Protein AF-A0A6L9EIG5-F1 (afdb_monomer_lite)

Sequence (96 aa):
MDNLKEIRWKQRFENFEKTYKLLKKYSSQSISTELEKAGMIQFFEMAFELAWKVLKDYLNEIYPLPYFFDIINYNSITNENLKKHIDIEGKIIYTK

pLDDT: mean 86.38, std 12.91, range [41.44, 97.25]

Foldseek 3Di:
DPDPCPDPLVVLVVVLVVLVVVLVVCVPPDDDDPVSVVVNVVSVVVSVVSVVVSVQSCVVVPDVDVDGDDDDDLVPDPDPVVNVCCVVVNDDPDDD

Structure (mmCIF, N/CA/C/O backbone):
data_AF-A0A6L9EIG5-F1
#
_entry.id   AF-A0A6L9EIG5-F1
#
loop_
_atom_site.group_PDB
_atom_site.id
_atom_site.type_symbol
_atom_site.label_atom_id
_atom_site.label_alt_id
_atom_site.label_comp_id
_atom_site.label_asym_id
_atom_site.label_entity_id
_atom_site.label_seq_id
_atom_site.pdbx_PDB_ins_code
_atom_site.Cartn_x
_atom_site.Cartn_y
_atom_site.Cartn_z
_atom_site.occupancy
_atom_site.B_iso_or_equiv
_atom_site.auth_seq_id
_atom_site.auth_comp_id
_atom_site.auth_asym_id
_atom_site.auth_atom_id
_atom_site.pdbx_PDB_model_num
ATOM 1 N N . MET A 1 1 ? 13.270 -30.612 12.541 1.00 41.44 1 MET A N 1
ATOM 2 C CA . MET A 1 1 ? 13.421 -29.150 12.673 1.00 41.44 1 MET A CA 1
ATOM 3 C C . MET A 1 1 ? 13.551 -28.586 11.270 1.00 41.44 1 MET A C 1
ATOM 5 O O . MET A 1 1 ? 14.671 -28.483 10.808 1.00 41.44 1 MET A O 1
ATOM 9 N N . ASP A 1 2 ? 12.449 -28.336 10.554 1.00 43.91 2 ASP A N 1
ATOM 10 C CA . ASP A 1 2 ? 12.557 -27.706 9.222 1.00 43.91 2 ASP A CA 1
ATOM 11 C C . ASP A 1 2 ? 11.223 -27.133 8.701 1.00 43.91 2 ASP A C 1
ATOM 13 O O . ASP A 1 2 ? 10.784 -27.416 7.595 1.00 43.91 2 ASP A O 1
ATOM 17 N N . ASN A 1 3 ? 10.519 -26.353 9.531 1.00 47.81 3 ASN A N 1
ATOM 18 C CA . ASN A 1 3 ? 9.261 -25.705 9.117 1.00 47.81 3 ASN A CA 1
ATOM 19 C C . ASN A 1 3 ? 9.178 -24.219 9.520 1.00 47.81 3 ASN A C 1
ATOM 21 O O . ASN A 1 3 ? 8.102 -23.646 9.594 1.00 47.81 3 ASN A O 1
ATOM 25 N N . LEU A 1 4 ? 10.325 -23.594 9.819 1.00 45.84 4 LEU A N 1
ATOM 26 C CA . LEU A 1 4 ? 10.418 -22.203 10.298 1.00 45.84 4 LEU A CA 1
ATOM 27 C C . LEU A 1 4 ? 10.765 -21.192 9.193 1.00 45.84 4 LEU A C 1
ATOM 29 O O . LEU A 1 4 ? 10.975 -20.016 9.476 1.00 45.84 4 LEU A O 1
ATOM 33 N N . LYS A 1 5 ? 10.822 -21.628 7.931 1.00 47.31 5 LYS A N 1
ATOM 34 C CA . LYS A 1 5 ? 10.990 -20.748 6.767 1.00 47.31 5 LYS A CA 1
ATOM 35 C C . LYS A 1 5 ? 9.681 -20.645 5.994 1.00 47.31 5 LYS A C 1
ATOM 37 O O . LYS A 1 5 ? 9.615 -20.963 4.809 1.00 47.31 5 LYS A O 1
ATOM 42 N N . GLU A 1 6 ? 8.621 -20.210 6.665 1.00 60.66 6 GLU A N 1
ATOM 43 C CA . GLU A 1 6 ? 7.504 -19.632 5.926 1.00 60.66 6 GLU A CA 1
ATOM 44 C C . GLU A 1 6 ? 8.046 -18.481 5.073 1.00 60.66 6 GLU A C 1
ATOM 46 O O . GLU A 1 6 ? 8.809 -17.640 5.549 1.00 60.66 6 GLU A O 1
ATOM 51 N N . ILE A 1 7 ? 7.721 -18.501 3.782 1.00 78.50 7 ILE A N 1
ATOM 52 C CA . ILE A 1 7 ? 8.264 -17.561 2.800 1.00 78.50 7 ILE A CA 1
ATOM 53 C C . ILE A 1 7 ? 7.966 -16.129 3.274 1.00 78.50 7 ILE A C 1
ATOM 55 O O . ILE A 1 7 ? 6.815 -15.813 3.570 1.00 78.50 7 ILE A O 1
ATOM 59 N N . ARG A 1 8 ? 8.990 -15.272 3.375 1.00 83.06 8 ARG A N 1
ATOM 60 C CA . ARG A 1 8 ? 8.935 -13.935 4.002 1.00 83.06 8 ARG A CA 1
ATOM 61 C C . ARG A 1 8 ? 7.778 -13.074 3.488 1.00 83.06 8 ARG A C 1
ATOM 63 O O . ARG A 1 8 ? 7.128 -12.390 4.283 1.00 83.06 8 ARG A O 1
ATOM 70 N N . TRP A 1 9 ? 7.464 -13.140 2.191 1.00 86.00 9 TRP A N 1
ATOM 71 C CA . TRP A 1 9 ? 6.313 -12.424 1.631 1.00 86.00 9 TRP A CA 1
ATOM 72 C C . TRP A 1 9 ? 4.971 -12.841 2.261 1.00 86.00 9 TRP A C 1
ATOM 74 O O . TRP A 1 9 ? 4.105 -11.986 2.430 1.00 86.00 9 TRP A O 1
ATOM 84 N N . LYS A 1 10 ? 4.793 -14.111 2.665 1.00 87.50 10 LYS A N 1
ATOM 85 C CA . LYS A 1 10 ? 3.562 -14.610 3.312 1.00 87.50 10 LYS A CA 1
ATOM 86 C C . LYS A 1 10 ? 3.370 -13.976 4.683 1.00 87.50 10 LYS A C 1
ATOM 88 O O . LYS A 1 10 ? 2.309 -13.429 4.960 1.00 87.50 10 LYS A O 1
ATOM 93 N N . GLN A 1 11 ? 4.427 -13.953 5.493 1.00 88.69 11 GLN A N 1
ATOM 94 C CA . GLN A 1 11 ? 4.402 -13.311 6.810 1.00 88.69 11 GLN A CA 1
ATOM 95 C C . GLN A 1 11 ? 4.096 -11.812 6.697 1.00 88.69 11 GLN A C 1
ATOM 97 O O . GLN A 1 11 ? 3.297 -11.260 7.456 1.00 88.69 11 GLN 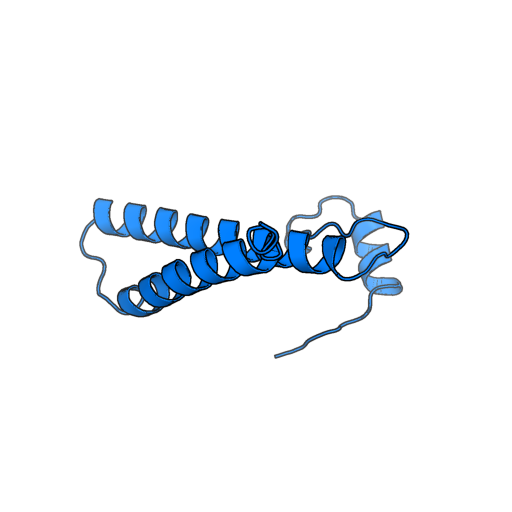A O 1
ATOM 102 N N . ARG A 1 12 ? 4.690 -11.128 5.709 1.00 90.81 12 ARG A N 1
ATOM 103 C CA . ARG A 1 12 ? 4.354 -9.724 5.437 1.00 90.81 12 ARG A CA 1
ATOM 104 C C . ARG A 1 12 ? 2.916 -9.553 4.963 1.00 90.81 12 ARG A C 1
ATOM 106 O O . ARG A 1 12 ? 2.279 -8.580 5.359 1.00 90.81 12 ARG A O 1
ATOM 113 N N . PHE A 1 13 ? 2.412 -10.476 4.146 1.00 93.38 13 PHE A N 1
ATOM 114 C CA . PHE A 1 13 ? 1.045 -10.429 3.644 1.00 93.38 13 PHE A CA 1
ATOM 115 C C . PHE A 1 13 ? 0.036 -10.559 4.780 1.00 93.38 13 PHE A C 1
ATOM 117 O O . PHE A 1 13 ? -0.909 -9.782 4.826 1.00 93.38 13 PHE A O 1
ATOM 124 N N . GLU A 1 14 ? 0.271 -11.437 5.755 1.00 94.62 14 GLU A N 1
ATOM 125 C CA . GLU A 1 14 ? -0.580 -11.531 6.945 1.00 94.62 14 GLU A CA 1
ATOM 126 C C . GLU A 1 14 ? -0.607 -10.228 7.756 1.00 94.62 14 GLU A C 1
ATOM 128 O O . GLU A 1 14 ? -1.671 -9.783 8.195 1.00 94.62 14 GLU A O 1
ATOM 133 N N . ASN A 1 15 ? 0.550 -9.587 7.943 1.00 92.00 15 ASN A N 1
ATOM 134 C CA . ASN A 1 15 ? 0.638 -8.304 8.647 1.00 92.00 15 ASN A CA 1
ATOM 135 C C . ASN A 1 15 ? -0.086 -7.187 7.886 1.00 92.00 15 ASN A C 1
ATOM 137 O O . ASN A 1 15 ? -0.827 -6.401 8.487 1.00 92.00 15 ASN A O 1
ATOM 141 N N . PHE A 1 16 ? 0.098 -7.134 6.566 1.00 95.81 16 PHE A N 1
ATOM 142 C CA . PHE A 1 16 ? -0.639 -6.232 5.689 1.00 95.81 16 PHE A CA 1
ATOM 143 C C . PHE A 1 16 ? -2.148 -6.477 5.788 1.00 95.81 16 PHE A C 1
ATOM 145 O O . PHE A 1 16 ? -2.901 -5.537 6.022 1.00 95.81 16 PHE A O 1
ATOM 152 N N . GLU A 1 17 ? -2.595 -7.727 5.673 1.00 95.94 17 GLU A N 1
ATOM 153 C CA . GLU A 1 17 ? -4.012 -8.080 5.640 1.00 95.94 17 GLU A CA 1
ATOM 154 C C . GLU A 1 17 ? -4.722 -7.696 6.948 1.00 95.94 17 GLU A C 1
ATOM 156 O O . GLU A 1 17 ? -5.798 -7.094 6.919 1.00 95.94 17 GLU A O 1
ATOM 161 N N . LYS A 1 18 ? -4.098 -7.972 8.103 1.00 94.62 18 LYS A N 1
ATOM 162 C CA . LYS A 1 18 ? -4.597 -7.547 9.423 1.00 94.62 18 LYS A CA 1
ATOM 163 C C . LYS A 1 18 ? -4.743 -6.024 9.502 1.00 94.62 18 LYS A C 1
ATOM 165 O O . LYS A 1 18 ? -5.796 -5.524 9.899 1.00 94.62 18 LYS A O 1
ATOM 170 N N . THR A 1 19 ? -3.710 -5.297 9.079 1.00 94.06 19 THR A N 1
ATOM 171 C CA . THR A 1 19 ? -3.673 -3.825 9.090 1.00 94.06 19 THR A CA 1
ATOM 172 C C . THR A 1 19 ? -4.737 -3.235 8.164 1.00 94.06 19 THR A C 1
ATOM 174 O O . THR A 1 19 ? -5.506 -2.364 8.566 1.00 94.06 19 THR A O 1
ATOM 177 N N . TYR A 1 20 ? -4.851 -3.765 6.947 1.00 95.06 20 TYR A N 1
ATOM 178 C CA . TYR A 1 20 ? -5.827 -3.339 5.950 1.00 95.06 20 TYR A CA 1
ATOM 179 C C . TYR A 1 20 ? -7.270 -3.585 6.403 1.00 95.06 20 TYR A C 1
ATOM 181 O O . TYR A 1 20 ? -8.120 -2.709 6.242 1.00 95.06 20 TYR A O 1
ATOM 189 N N . LYS A 1 21 ? -7.565 -4.745 7.010 1.00 94.44 21 LYS A N 1
ATOM 190 C CA . LYS A 1 21 ? -8.902 -5.054 7.551 1.00 94.44 21 LYS A CA 1
ATOM 191 C C . LYS A 1 21 ? -9.333 -4.035 8.604 1.00 94.44 21 LYS A C 1
ATOM 193 O O . LYS A 1 21 ? -10.479 -3.589 8.588 1.00 94.44 21 LYS A O 1
ATOM 198 N N . LEU A 1 22 ? -8.420 -3.645 9.491 1.00 92.31 22 LEU A N 1
ATOM 199 C CA . LEU A 1 22 ? -8.676 -2.609 10.486 1.00 92.31 22 LEU A CA 1
ATOM 200 C C . LEU A 1 22 ? -8.849 -1.234 9.827 1.00 92.31 22 LEU A C 1
ATOM 202 O O . LEU A 1 22 ? -9.845 -0.570 10.097 1.00 92.31 22 LEU A O 1
ATOM 206 N N . LEU A 1 23 ? -7.961 -0.832 8.912 1.00 93.25 23 LEU A N 1
ATOM 207 C CA . LEU A 1 23 ? -8.094 0.435 8.185 1.00 93.25 23 LEU A CA 1
ATOM 208 C C . LEU A 1 23 ? -9.450 0.530 7.474 1.00 93.25 23 LEU A C 1
ATOM 210 O O . LEU A 1 23 ? -10.156 1.518 7.636 1.00 93.25 23 LEU A O 1
ATOM 214 N N . LYS A 1 24 ? -9.863 -0.529 6.769 1.00 92.25 24 LYS A N 1
ATOM 215 C CA . LYS A 1 24 ? -11.167 -0.622 6.096 1.00 92.25 24 LYS A CA 1
ATOM 216 C C . LYS A 1 24 ? -12.346 -0.549 7.072 1.00 92.25 24 LYS A C 1
ATOM 218 O O . LYS A 1 24 ? -13.386 0.005 6.736 1.00 92.25 24 LYS A O 1
ATOM 223 N N . LYS A 1 25 ? -12.207 -1.122 8.271 1.00 91.38 25 LYS A N 1
ATOM 224 C CA . LYS A 1 25 ? -13.235 -1.064 9.320 1.00 91.38 25 LYS A CA 1
ATOM 225 C C . LYS A 1 25 ? -13.426 0.362 9.848 1.00 91.38 25 LYS A C 1
ATOM 227 O O . LYS A 1 25 ? -14.555 0.754 10.130 1.00 91.38 25 LYS A O 1
ATOM 232 N N . TYR A 1 26 ? -12.337 1.113 10.003 1.00 90.12 26 TYR A N 1
ATOM 233 C CA . TYR A 1 26 ? -12.364 2.457 10.584 1.00 90.12 26 TYR A CA 1
ATOM 234 C C . TYR A 1 26 ? -12.484 3.573 9.536 1.00 90.12 26 TYR A C 1
ATOM 236 O O . TYR A 1 26 ? -12.878 4.680 9.883 1.00 90.12 26 TYR A O 1
ATOM 244 N N . SER A 1 27 ? -12.229 3.301 8.252 1.00 87.81 27 SER A N 1
ATOM 245 C CA . SER A 1 27 ? -12.231 4.313 7.183 1.00 87.81 27 SER A CA 1
ATOM 246 C C . SER A 1 27 ? -13.581 4.989 6.946 1.00 87.81 27 SER A C 1
ATOM 248 O O . SER A 1 27 ? -13.622 6.062 6.358 1.00 87.81 27 SER A O 1
ATOM 250 N N . SER A 1 28 ? -14.685 4.361 7.356 1.00 86.44 28 SER A N 1
ATOM 251 C CA . SER A 1 28 ? -16.036 4.924 7.241 1.00 86.44 28 SER A CA 1
ATOM 252 C C . SER A 1 28 ? -16.531 5.594 8.525 1.00 86.44 28 SER A C 1
ATOM 254 O O . SER A 1 28 ? -17.682 6.019 8.575 1.00 86.44 28 SER A O 1
ATOM 256 N N . GLN A 1 29 ? -15.718 5.636 9.584 1.00 89.06 29 GLN A N 1
ATOM 257 C CA . GLN A 1 29 ? -16.097 6.295 10.832 1.00 89.06 29 GLN A CA 1
ATOM 258 C C . GLN A 1 29 ? -15.863 7.802 10.737 1.00 89.06 29 GLN A C 1
ATOM 260 O O . GLN A 1 29 ? -14.955 8.265 10.046 1.00 89.06 29 GLN A O 1
ATOM 265 N N . SER A 1 30 ? -16.696 8.576 11.431 1.00 89.06 30 SER A N 1
ATOM 266 C CA . SER A 1 30 ? -16.530 10.024 11.508 1.00 89.06 30 SER A CA 1
ATOM 267 C C . SER A 1 30 ? -15.266 10.369 12.291 1.00 89.06 30 SER A C 1
ATOM 269 O O . SER A 1 30 ? -15.132 9.975 13.448 1.00 89.06 30 SER A O 1
ATOM 271 N N . ILE A 1 31 ? -14.377 11.139 11.672 1.00 90.44 31 ILE A N 1
ATOM 272 C CA . ILE A 1 31 ? -13.202 11.726 12.319 1.00 90.44 31 ILE A CA 1
ATOM 273 C C . ILE A 1 31 ? -13.632 13.065 12.917 1.00 90.44 31 ILE A C 1
ATOM 275 O O . ILE A 1 31 ? -14.117 13.930 12.189 1.00 90.44 31 ILE A O 1
ATOM 279 N N . SER A 1 32 ? -13.477 13.227 14.228 1.00 92.12 32 SER A N 1
ATOM 280 C CA . SER A 1 32 ? -13.979 14.390 14.970 1.00 92.12 32 SER A CA 1
ATOM 281 C C . SER A 1 32 ? -12.875 15.281 15.540 1.00 92.12 32 SER A C 1
ATOM 283 O O . SER A 1 32 ? -13.118 16.447 15.844 1.00 92.12 32 SER A O 1
ATOM 285 N N . THR A 1 33 ? -11.653 14.757 15.647 1.00 95.94 33 THR A N 1
ATOM 286 C CA . THR A 1 33 ? -10.500 15.465 16.211 1.00 95.94 33 THR A CA 1
ATOM 287 C C . THR A 1 33 ? -9.292 15.443 15.274 1.00 95.94 33 THR A C 1
ATOM 289 O O . THR A 1 33 ? -9.118 14.533 14.461 1.00 95.94 33 THR A O 1
ATOM 292 N N . GLU A 1 34 ? -8.396 16.422 15.426 1.00 95.62 34 GLU A N 1
ATOM 293 C CA . GLU A 1 34 ? -7.115 16.436 14.703 1.00 95.62 34 GLU A CA 1
ATOM 294 C C . GLU A 1 34 ? -6.220 15.245 15.086 1.00 95.62 34 GLU A C 1
ATOM 296 O O . GLU A 1 34 ? -5.493 14.728 14.240 1.00 95.62 34 GLU A O 1
ATOM 301 N N . LEU A 1 35 ? -6.312 14.747 16.328 1.00 95.44 35 LEU A N 1
ATOM 302 C CA . LEU A 1 35 ? -5.582 13.551 16.757 1.00 95.44 35 LEU A CA 1
ATOM 303 C C . LEU A 1 35 ? -6.069 12.297 16.018 1.00 95.44 35 LEU A C 1
ATOM 305 O O . LEU A 1 35 ? -5.255 11.517 15.530 1.00 95.44 35 LEU A O 1
ATOM 309 N N . GLU A 1 36 ? -7.386 12.113 15.896 1.00 93.12 36 GLU A N 1
ATOM 310 C CA . GLU A 1 36 ? -7.970 11.009 15.121 1.00 93.12 36 GLU A CA 1
ATOM 311 C C . GLU A 1 36 ? -7.590 11.108 13.642 1.00 93.12 36 GLU A C 1
ATOM 313 O O . GLU A 1 36 ? -7.250 10.102 13.020 1.00 93.12 36 GLU A O 1
ATOM 318 N N . LYS A 1 37 ? -7.587 12.323 13.084 1.00 93.06 37 LYS A N 1
ATOM 319 C CA . LYS A 1 37 ? -7.166 12.575 11.703 1.00 93.06 37 LYS A CA 1
ATOM 320 C C . LYS A 1 37 ? -5.703 12.198 11.481 1.00 93.06 37 LYS A C 1
ATOM 322 O O . LYS A 1 37 ? -5.410 11.447 10.553 1.00 93.06 37 LYS A O 1
ATOM 327 N N . ALA A 1 38 ? -4.801 12.665 12.344 1.00 95.38 38 ALA A N 1
ATOM 328 C CA . ALA A 1 38 ? -3.386 12.307 12.298 1.00 95.38 38 ALA A CA 1
ATOM 329 C C . ALA A 1 38 ? -3.183 10.792 12.466 1.00 95.38 38 ALA A C 1
ATOM 331 O O . ALA A 1 38 ? -2.419 10.18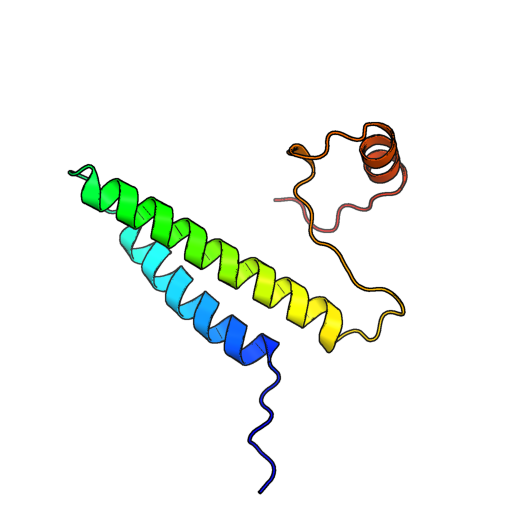3 11.718 1.00 95.38 38 ALA A O 1
ATOM 332 N N . GLY A 1 39 ? -3.928 10.166 13.382 1.00 93.38 39 GLY A N 1
ATOM 333 C CA . GLY A 1 39 ? -3.925 8.718 13.576 1.00 93.38 39 GLY A CA 1
ATOM 334 C C . GLY A 1 39 ? -4.349 7.952 12.322 1.00 93.38 39 GLY A C 1
ATOM 335 O O . GLY A 1 39 ? -3.681 6.996 11.938 1.00 93.38 39 GLY A O 1
ATOM 336 N N . MET A 1 40 ? -5.407 8.393 11.636 1.00 93.38 40 MET A N 1
ATOM 337 C CA . MET A 1 40 ? -5.874 7.764 10.395 1.00 93.38 40 MET A CA 1
ATOM 338 C C . MET A 1 40 ? -4.892 7.946 9.234 1.00 93.38 40 MET A C 1
ATOM 340 O O . MET A 1 40 ? -4.700 7.008 8.461 1.00 93.38 40 MET A O 1
ATOM 344 N N . ILE A 1 41 ? -4.230 9.105 9.134 1.00 93.56 41 ILE A N 1
ATOM 345 C CA . ILE A 1 41 ? -3.158 9.337 8.152 1.00 93.56 41 ILE A CA 1
ATOM 346 C C . ILE A 1 41 ? -2.002 8.365 8.403 1.00 93.56 41 ILE A C 1
ATOM 348 O O . ILE A 1 41 ? -1.644 7.597 7.512 1.00 93.56 41 ILE A O 1
ATOM 352 N N . GLN A 1 42 ? -1.487 8.320 9.634 1.00 94.06 42 GLN A N 1
ATOM 353 C CA . GLN A 1 42 ? -0.395 7.419 9.999 1.00 94.06 42 GLN A CA 1
ATOM 354 C C . GLN A 1 42 ? -0.768 5.949 9.770 1.00 94.06 42 GLN A C 1
ATOM 356 O O . GLN A 1 42 ? 0.066 5.135 9.361 1.00 94.06 42 GLN A O 1
ATOM 361 N N . PHE A 1 43 ? -2.029 5.600 10.028 1.00 93.00 43 PHE A N 1
ATOM 362 C CA . PHE A 1 43 ? -2.521 4.247 9.839 1.00 93.00 43 PHE A CA 1
ATOM 363 C C . PHE A 1 43 ? -2.594 3.852 8.361 1.00 93.00 43 PHE A C 1
ATOM 365 O O . PHE A 1 43 ? -2.207 2.738 7.999 1.00 93.00 43 PHE A O 1
ATOM 372 N N . PHE A 1 44 ? -3.034 4.773 7.502 1.00 93.94 44 PHE A N 1
ATOM 373 C CA . PHE A 1 44 ? -2.990 4.604 6.054 1.00 93.94 44 PHE A CA 1
ATOM 374 C C . PHE A 1 44 ? -1.552 4.430 5.548 1.00 93.94 44 PHE A C 1
ATOM 376 O O . PHE A 1 44 ? -1.287 3.484 4.806 1.00 93.94 44 PHE A O 1
ATOM 383 N N . GLU A 1 45 ? -0.619 5.281 5.984 1.00 94.69 45 GLU A N 1
ATOM 384 C CA . GLU A 1 45 ? 0.797 5.192 5.604 1.00 94.69 45 GLU A CA 1
ATOM 385 C C . GLU A 1 45 ? 1.395 3.833 5.976 1.00 94.69 45 GLU A C 1
ATOM 387 O O . GLU A 1 45 ? 2.053 3.198 5.156 1.00 94.69 45 GLU A O 1
ATOM 392 N N . MET A 1 46 ? 1.100 3.332 7.178 1.00 93.12 46 MET A N 1
ATOM 393 C CA . MET A 1 46 ? 1.546 2.009 7.613 1.00 93.12 46 MET A CA 1
ATOM 394 C C . MET A 1 46 ? 0.953 0.883 6.753 1.00 93.12 46 MET A C 1
ATOM 396 O O . MET A 1 46 ? 1.665 -0.054 6.383 1.00 93.12 46 MET A O 1
ATOM 400 N N . ALA A 1 47 ? -0.339 0.952 6.417 1.00 94.62 47 ALA A N 1
ATOM 401 C CA . ALA A 1 47 ? -0.979 -0.039 5.553 1.00 94.62 47 ALA A CA 1
ATOM 402 C C . ALA A 1 47 ? -0.361 -0.044 4.145 1.00 94.62 47 ALA A C 1
ATOM 404 O O . ALA A 1 47 ? -0.084 -1.113 3.597 1.00 94.62 47 ALA A O 1
ATOM 405 N N . PHE A 1 48 ? -0.106 1.140 3.583 1.00 93.12 48 PHE A N 1
ATOM 406 C CA . PHE A 1 48 ? 0.564 1.306 2.295 1.00 93.12 48 PHE A CA 1
ATOM 407 C C . PHE A 1 48 ? 2.002 0.771 2.330 1.00 93.12 48 PHE A C 1
ATOM 409 O O . PHE A 1 48 ? 2.404 0.020 1.440 1.00 93.12 48 PHE A O 1
ATOM 416 N N . GLU A 1 49 ? 2.748 1.084 3.393 1.00 92.62 49 GLU A N 1
ATOM 417 C CA . GLU A 1 49 ? 4.119 0.624 3.619 1.00 92.62 49 GLU A CA 1
ATOM 418 C C . GLU A 1 49 ? 4.218 -0.911 3.618 1.00 92.62 49 GLU A C 1
ATOM 420 O O . GLU A 1 49 ? 5.100 -1.515 3.003 1.00 92.62 49 GLU A O 1
ATOM 425 N N . LEU A 1 50 ? 3.277 -1.570 4.296 1.00 94.00 50 LEU A N 1
ATOM 426 C CA . LEU A 1 50 ? 3.190 -3.027 4.308 1.00 94.00 50 LEU A CA 1
ATOM 427 C C . LEU A 1 50 ? 2.822 -3.583 2.927 1.00 94.00 50 LEU A C 1
ATOM 429 O O . LEU A 1 50 ? 3.424 -4.570 2.503 1.00 94.00 50 LEU A O 1
ATOM 433 N N . ALA A 1 51 ? 1.890 -2.947 2.212 1.00 93.00 51 ALA A N 1
ATOM 434 C CA . ALA A 1 51 ? 1.447 -3.387 0.889 1.00 93.00 51 ALA A CA 1
ATOM 435 C C . ALA A 1 51 ? 2.600 -3.442 -0.124 1.00 93.00 51 ALA A C 1
ATOM 437 O O . ALA A 1 51 ? 2.792 -4.461 -0.792 1.00 93.00 51 ALA A O 1
ATOM 438 N N . TRP A 1 52 ? 3.403 -2.376 -0.228 1.00 90.00 52 TRP A N 1
ATOM 439 C CA . TRP A 1 52 ? 4.499 -2.355 -1.200 1.00 90.00 52 TRP A CA 1
ATOM 440 C C . TRP A 1 52 ? 5.632 -3.304 -0.805 1.00 90.00 52 TRP A C 1
ATOM 442 O O . TRP A 1 52 ? 6.228 -3.927 -1.682 1.00 90.00 52 TRP A O 1
ATOM 452 N N . LYS A 1 53 ? 5.901 -3.486 0.498 1.00 89.31 53 LYS A N 1
ATOM 453 C CA . LYS A 1 53 ? 6.878 -4.476 0.982 1.00 89.31 53 LYS A CA 1
ATOM 454 C C . LYS A 1 53 ? 6.465 -5.902 0.626 1.00 89.31 53 LYS A C 1
ATOM 456 O O . LYS A 1 53 ? 7.316 -6.691 0.227 1.00 89.31 53 LYS A O 1
ATOM 461 N N . VAL A 1 54 ? 5.174 -6.226 0.741 1.00 91.25 54 VAL A N 1
ATOM 462 C CA . VAL A 1 54 ? 4.632 -7.512 0.279 1.00 91.25 54 VAL A CA 1
ATOM 463 C C . VAL A 1 54 ? 4.857 -7.677 -1.215 1.00 91.25 54 VAL A C 1
ATOM 465 O O . VAL A 1 54 ? 5.387 -8.703 -1.628 1.00 91.25 54 VAL A O 1
ATOM 468 N N . LEU A 1 55 ? 4.485 -6.674 -2.016 1.00 87.31 55 LEU A N 1
ATOM 469 C CA . LEU A 1 55 ? 4.620 -6.746 -3.469 1.00 87.31 55 LEU A CA 1
ATOM 470 C C . LEU A 1 55 ? 6.087 -6.904 -3.887 1.00 87.31 55 LEU A C 1
ATOM 472 O O . LEU A 1 55 ? 6.401 -7.750 -4.719 1.00 87.31 55 LEU A O 1
ATOM 476 N N . LYS A 1 56 ? 6.993 -6.147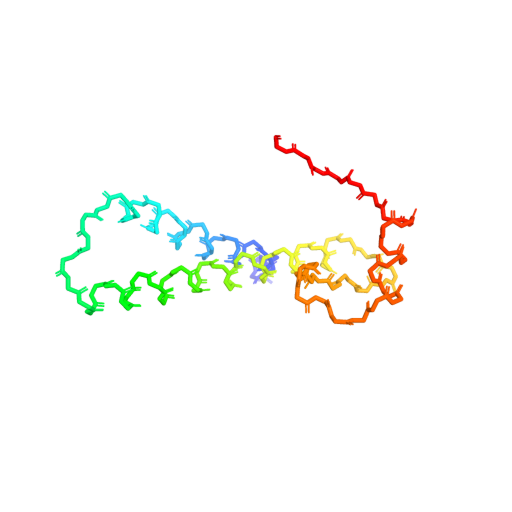 -3.261 1.00 85.38 56 LYS A N 1
ATOM 477 C CA . LYS A 1 56 ? 8.435 -6.243 -3.498 1.00 85.38 56 LYS A CA 1
ATOM 478 C C . LYS A 1 56 ? 8.969 -7.639 -3.191 1.00 85.38 56 LYS A C 1
ATOM 480 O O . LYS A 1 56 ? 9.678 -8.200 -4.023 1.00 85.38 56 LYS A O 1
ATOM 485 N N . ASP A 1 57 ? 8.657 -8.190 -2.020 1.00 85.56 57 ASP A N 1
ATOM 486 C CA . ASP A 1 57 ? 9.152 -9.516 -1.642 1.00 85.56 57 ASP A CA 1
ATOM 487 C C . ASP A 1 57 ? 8.521 -10.603 -2.528 1.00 85.56 57 ASP A C 1
ATOM 489 O O . ASP A 1 57 ? 9.224 -11.489 -3.001 1.00 85.56 57 ASP A O 1
ATOM 493 N N . TYR A 1 58 ? 7.231 -10.497 -2.853 1.00 84.62 58 TYR A N 1
ATOM 494 C CA . TYR A 1 58 ? 6.546 -11.429 -3.753 1.00 84.62 58 TYR A CA 1
ATOM 495 C C . TYR A 1 58 ? 7.181 -11.466 -5.153 1.00 84.62 58 TYR A C 1
ATOM 497 O O . TYR A 1 58 ? 7.461 -12.545 -5.674 1.00 84.62 58 TYR A O 1
ATOM 505 N N . LEU A 1 59 ? 7.448 -10.298 -5.750 1.00 79.81 59 LEU A N 1
ATOM 506 C CA . LEU A 1 59 ? 8.026 -10.200 -7.094 1.00 79.81 59 LEU A CA 1
ATOM 507 C C . LEU A 1 59 ? 9.481 -10.676 -7.149 1.00 79.81 59 LEU A C 1
ATOM 509 O O . LEU A 1 59 ? 9.858 -11.322 -8.121 1.00 79.81 59 LEU A O 1
ATOM 513 N N . ASN A 1 60 ? 10.284 -10.379 -6.123 1.00 78.31 60 ASN A N 1
ATOM 514 C CA . ASN A 1 60 ? 11.720 -10.674 -6.139 1.00 78.31 60 ASN A CA 1
ATOM 515 C C . ASN A 1 60 ? 12.085 -12.051 -5.546 1.00 78.31 60 ASN A C 1
ATOM 517 O O . ASN A 1 60 ? 13.162 -12.558 -5.843 1.00 78.31 60 ASN A O 1
ATOM 521 N N . GLU A 1 61 ? 11.248 -12.661 -4.694 1.00 76.31 61 GLU A N 1
ATOM 522 C CA . GLU A 1 61 ? 11.530 -13.989 -4.113 1.00 76.31 61 GLU A CA 1
ATOM 523 C C . GLU A 1 61 ? 10.957 -15.153 -4.926 1.00 76.31 61 GLU A C 1
ATOM 525 O O . GLU A 1 61 ? 11.561 -16.224 -4.958 1.00 76.31 61 GLU A O 1
ATOM 530 N N . ILE A 1 62 ? 9.775 -14.989 -5.532 1.00 66.31 62 ILE A N 1
ATOM 531 C CA . ILE A 1 62 ? 9.076 -16.098 -6.207 1.00 66.31 62 ILE A CA 1
ATOM 532 C C . ILE A 1 62 ? 9.527 -16.238 -7.657 1.00 66.31 62 ILE A C 1
ATOM 534 O O . ILE A 1 62 ? 9.606 -17.351 -8.176 1.00 66.31 62 ILE A O 1
ATOM 538 N N . TYR A 1 63 ? 9.841 -15.123 -8.309 1.00 62.28 63 TYR A N 1
ATOM 539 C CA . TYR A 1 63 ? 10.316 -15.124 -9.679 1.00 62.28 63 TYR A CA 1
ATOM 540 C C . TYR A 1 63 ? 11.817 -14.830 -9.672 1.00 62.28 63 TYR A C 1
ATOM 542 O O . TYR A 1 63 ? 12.193 -13.686 -9.419 1.00 62.28 63 TYR A O 1
ATOM 550 N N . PRO A 1 64 ? 12.694 -15.814 -9.958 1.00 60.88 64 PRO A N 1
ATOM 551 C CA . PRO A 1 64 ? 14.111 -15.567 -10.202 1.00 60.88 64 PRO A CA 1
ATOM 552 C C . PRO A 1 64 ? 14.252 -14.903 -11.574 1.00 60.88 64 PRO A C 1
ATOM 554 O O . PRO A 1 64 ? 14.748 -15.481 -12.539 1.00 60.88 64 PRO A O 1
ATOM 557 N N . LEU A 1 65 ? 13.719 -13.694 -11.687 1.00 64.56 65 LEU A N 1
ATOM 558 C CA . LEU A 1 65 ? 13.940 -12.846 -12.834 1.00 64.56 65 LEU A CA 1
ATOM 559 C C . LEU A 1 65 ? 15.357 -12.282 -12.681 1.00 64.56 65 LEU A C 1
ATOM 561 O O . LEU A 1 65 ? 15.775 -11.963 -11.567 1.00 64.56 65 LEU A O 1
ATOM 565 N N . PRO A 1 66 ? 16.131 -12.186 -13.774 1.00 71.44 66 PRO A N 1
ATOM 566 C CA . PRO A 1 66 ? 17.536 -11.773 -13.719 1.00 71.44 66 PRO A CA 1
ATOM 567 C C . PRO A 1 66 ? 17.733 -10.326 -13.233 1.00 71.44 66 PRO A C 1
ATOM 569 O O . PRO A 1 66 ? 18.870 -9.883 -13.077 1.00 71.44 66 PRO A O 1
ATOM 572 N N . TYR A 1 67 ? 16.640 -9.597 -12.990 1.00 72.12 67 TYR A N 1
ATOM 573 C CA . TYR A 1 67 ? 16.616 -8.205 -12.572 1.00 72.12 67 TYR A CA 1
ATOM 574 C C . TYR A 1 67 ? 15.634 -8.007 -11.415 1.00 72.12 67 TYR A C 1
ATOM 576 O O . TYR A 1 67 ? 14.573 -8.631 -11.374 1.00 72.12 67 TYR A O 1
ATOM 584 N N . PHE A 1 68 ? 15.984 -7.101 -10.502 1.00 70.50 68 PHE A N 1
ATOM 585 C CA . PHE A 1 68 ? 15.082 -6.641 -9.452 1.00 70.50 68 PHE A CA 1
ATOM 586 C C . PHE A 1 68 ? 14.020 -5.705 -10.031 1.00 70.50 68 PHE A C 1
ATOM 588 O O . PHE A 1 68 ? 14.313 -4.885 -10.901 1.00 70.50 68 PHE A O 1
ATOM 595 N N . PHE A 1 69 ? 12.797 -5.805 -9.512 1.00 75.94 69 PHE A N 1
ATOM 596 C CA . PHE A 1 69 ? 11.724 -4.869 -9.842 1.00 75.94 69 PHE A CA 1
ATOM 597 C C . PHE A 1 69 ? 11.715 -3.705 -8.860 1.00 75.94 69 PHE A C 1
ATOM 599 O O . PHE A 1 69 ? 11.577 -3.915 -7.650 1.00 75.94 69 PHE A O 1
ATOM 606 N N . ASP A 1 70 ? 11.772 -2.490 -9.400 1.00 80.81 70 ASP A N 1
ATOM 607 C CA . ASP A 1 70 ? 11.464 -1.273 -8.662 1.00 80.81 70 ASP A CA 1
ATOM 608 C C . ASP A 1 70 ? 9.996 -0.893 -8.861 1.00 80.81 70 ASP A C 1
ATOM 610 O O . ASP A 1 70 ? 9.462 -0.903 -9.971 1.00 80.81 70 ASP A O 1
ATOM 614 N N . ILE A 1 71 ? 9.337 -0.547 -7.758 1.00 83.00 71 ILE A N 1
ATOM 615 C CA . ILE A 1 71 ? 7.968 -0.035 -7.758 1.00 83.00 71 ILE A CA 1
ATOM 616 C C . ILE A 1 71 ? 8.065 1.477 -7.598 1.00 83.00 71 ILE A C 1
ATOM 618 O O . ILE A 1 71 ? 8.554 1.964 -6.578 1.00 83.00 71 ILE A O 1
ATOM 622 N N . ILE A 1 72 ? 7.591 2.217 -8.597 1.00 86.56 72 ILE A N 1
ATOM 623 C CA . ILE A 1 72 ? 7.655 3.680 -8.624 1.00 86.56 72 ILE A CA 1
ATOM 624 C C . ILE A 1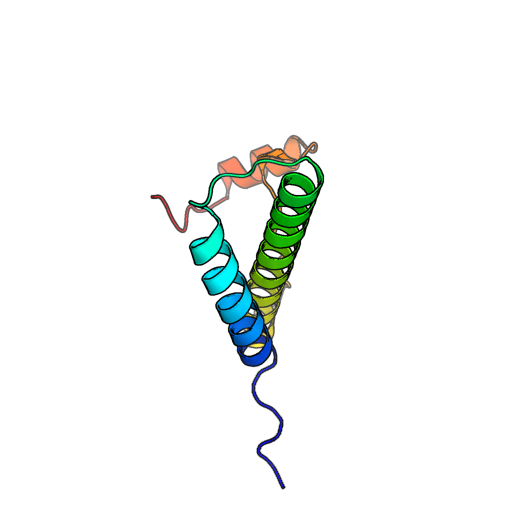 72 ? 6.265 4.283 -8.814 1.00 86.56 72 ILE A C 1
ATOM 626 O O . ILE A 1 72 ? 5.414 3.728 -9.508 1.00 86.56 72 ILE A O 1
ATOM 630 N N . ASN A 1 73 ? 6.037 5.452 -8.216 1.00 89.50 73 ASN A N 1
ATOM 631 C CA . ASN A 1 73 ? 4.864 6.264 -8.516 1.00 89.50 73 ASN A CA 1
ATOM 632 C C . ASN A 1 73 ? 5.139 7.078 -9.787 1.00 89.50 73 ASN A C 1
ATOM 634 O O . ASN A 1 73 ? 5.935 8.017 -9.769 1.00 89.50 73 ASN A O 1
ATOM 638 N N . TYR A 1 74 ? 4.459 6.728 -10.881 1.00 90.69 74 TYR A N 1
ATOM 639 C CA . TYR A 1 74 ? 4.628 7.377 -12.183 1.00 90.69 74 TYR A CA 1
ATOM 640 C C . TYR A 1 74 ? 4.464 8.906 -12.113 1.00 90.69 74 TYR A C 1
ATOM 642 O O . TYR A 1 74 ? 5.267 9.655 -12.672 1.00 90.69 74 TYR A O 1
ATOM 650 N N . ASN A 1 75 ? 3.482 9.387 -11.346 1.00 91.44 75 ASN A N 1
ATOM 651 C CA . ASN A 1 75 ? 3.171 10.815 -11.256 1.00 91.44 75 ASN A CA 1
ATOM 652 C C . ASN A 1 75 ? 4.247 11.625 -10.522 1.00 91.44 75 ASN A C 1
ATOM 654 O O . ASN A 1 75 ? 4.341 12.832 -10.730 1.00 91.44 75 ASN A O 1
ATOM 658 N N . SER A 1 76 ? 5.073 10.986 -9.686 1.00 93.38 76 SER A N 1
ATOM 659 C CA . SER A 1 76 ? 6.178 11.658 -8.991 1.00 93.38 76 SER A CA 1
ATOM 660 C C . SER A 1 76 ? 7.492 11.660 -9.778 1.00 93.38 76 SER A C 1
ATOM 662 O O . SER A 1 76 ? 8.475 12.227 -9.309 1.00 93.38 76 SER A O 1
ATOM 664 N N . ILE A 1 77 ? 7.551 11.023 -10.954 1.00 94.88 77 ILE A N 1
ATOM 665 C CA . ILE A 1 77 ? 8.765 11.001 -11.778 1.00 94.88 77 ILE A CA 1
ATOM 666 C C . ILE A 1 77 ? 9.001 12.403 -12.360 1.00 94.88 77 ILE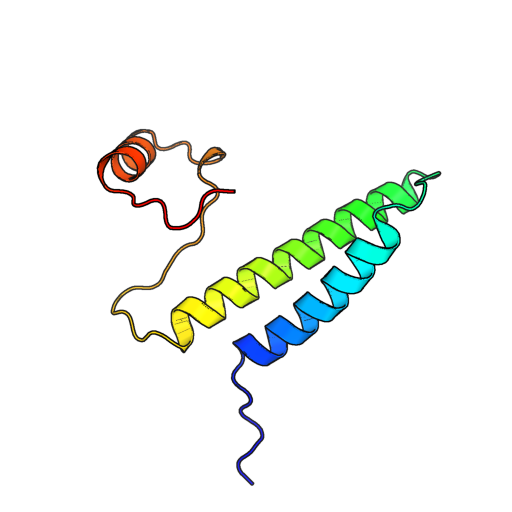 A C 1
ATOM 668 O O . ILE A 1 77 ? 8.120 12.975 -12.997 1.00 94.88 77 ILE A O 1
ATOM 672 N N . THR A 1 78 ? 10.199 12.956 -12.175 1.00 96.25 78 THR A N 1
ATOM 673 C CA . THR A 1 78 ? 10.607 14.255 -12.750 1.00 96.25 78 THR A CA 1
ATOM 674 C C . THR A 1 78 ? 11.450 14.106 -14.018 1.00 96.25 78 THR A C 1
ATOM 676 O O . THR A 1 78 ? 11.641 15.064 -14.761 1.00 96.25 78 THR A O 1
ATOM 679 N N . ASN A 1 79 ? 11.962 12.903 -14.282 1.00 96.88 79 ASN A N 1
ATOM 680 C CA . ASN A 1 79 ? 12.744 12.610 -15.474 1.00 96.88 79 ASN A CA 1
ATOM 681 C C . ASN A 1 79 ? 11.819 12.351 -16.675 1.00 96.88 79 ASN A C 1
ATOM 683 O O . ASN A 1 79 ? 11.229 11.277 -16.805 1.00 96.88 79 ASN A O 1
ATOM 687 N N . GLU A 1 80 ? 11.738 13.329 -17.573 1.00 96.62 80 GLU A N 1
ATOM 688 C CA . GLU A 1 80 ? 10.901 13.268 -18.777 1.00 96.62 80 GLU A CA 1
ATOM 689 C C . GLU A 1 80 ? 11.310 12.156 -19.756 1.00 96.62 80 GLU A C 1
ATOM 691 O O . GLU A 1 80 ? 10.455 11.581 -20.427 1.00 96.62 80 GLU A O 1
ATOM 696 N N . ASN A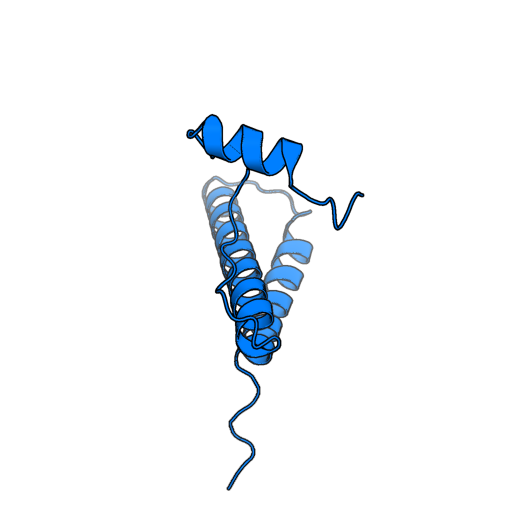 1 81 ? 12.597 11.796 -19.824 1.00 97.25 81 ASN A N 1
ATOM 697 C CA . ASN A 1 81 ? 13.045 10.697 -20.685 1.00 97.25 81 ASN A CA 1
ATOM 698 C C . ASN A 1 81 ? 12.548 9.347 -20.160 1.00 97.25 81 ASN A C 1
ATOM 700 O O . ASN A 1 81 ? 12.129 8.501 -20.947 1.00 97.25 81 ASN A O 1
ATOM 704 N N . LEU A 1 82 ? 12.552 9.161 -18.835 1.00 94.62 82 LEU A N 1
ATOM 705 C CA . LEU A 1 82 ? 12.016 7.953 -18.212 1.00 94.62 82 LEU A CA 1
ATOM 706 C C . LEU A 1 82 ? 10.504 7.840 -18.432 1.00 94.62 82 LEU A C 1
ATOM 708 O O . LEU A 1 82 ? 10.039 6.771 -18.812 1.00 94.62 82 LEU A O 1
ATOM 712 N N . LYS A 1 83 ? 9.748 8.932 -18.251 1.00 96.19 83 LYS A N 1
ATOM 713 C CA . LYS A 1 83 ? 8.303 8.943 -18.536 1.00 96.19 83 LYS A CA 1
ATOM 714 C C . LYS A 1 83 ? 8.010 8.541 -19.975 1.00 96.19 83 LYS A C 1
ATOM 716 O O . LYS A 1 83 ? 7.288 7.578 -20.188 1.00 96.19 83 LYS A O 1
ATOM 721 N N . LYS A 1 84 ? 8.661 9.194 -20.944 1.00 97.19 84 LYS A N 1
ATOM 722 C CA . LYS A 1 84 ? 8.505 8.860 -22.368 1.00 97.19 84 LYS A CA 1
ATOM 723 C C . LYS A 1 84 ? 8.818 7.398 -22.656 1.00 97.19 84 LYS A C 1
ATOM 725 O O . LYS A 1 84 ? 8.095 6.763 -23.409 1.00 97.19 84 LYS A O 1
ATOM 730 N N . HIS A 1 85 ? 9.882 6.860 -22.065 1.00 96.06 85 HIS A N 1
ATOM 731 C CA . HIS A 1 85 ? 10.226 5.455 -22.244 1.00 96.06 85 HIS A CA 1
ATOM 732 C C . HIS A 1 85 ? 9.140 4.525 -21.683 1.00 96.06 85 HIS A C 1
ATOM 734 O O . HIS A 1 85 ? 8.742 3.588 -22.365 1.00 96.06 85 HIS A O 1
ATOM 740 N N . ILE A 1 86 ? 8.616 4.811 -20.485 1.00 94.50 86 ILE A N 1
ATOM 741 C CA . ILE A 1 86 ? 7.495 4.060 -19.899 1.00 94.50 86 ILE A CA 1
ATOM 742 C C . ILE A 1 86 ? 6.250 4.154 -20.790 1.00 94.50 86 ILE A C 1
ATOM 744 O O . ILE A 1 86 ? 5.573 3.152 -20.977 1.00 94.50 86 ILE A O 1
ATOM 748 N N . ASP A 1 87 ? 5.956 5.320 -21.358 1.00 95.19 87 ASP A N 1
ATOM 749 C CA . ASP A 1 87 ? 4.764 5.514 -22.191 1.00 95.19 87 ASP A CA 1
ATOM 750 C C . ASP A 1 87 ? 4.857 4.784 -23.537 1.00 95.19 87 ASP A C 1
ATOM 752 O O . ASP A 1 87 ? 3.843 4.337 -24.069 1.00 95.19 87 ASP A O 1
ATOM 756 N N . ILE A 1 88 ? 6.067 4.672 -24.095 1.00 97.12 88 ILE A N 1
ATOM 757 C CA . ILE A 1 88 ? 6.312 4.030 -25.393 1.00 97.12 88 ILE A CA 1
ATOM 758 C C . ILE A 1 88 ? 6.438 2.509 -25.243 1.00 97.12 88 ILE A C 1
ATOM 760 O O . ILE A 1 88 ? 5.845 1.766 -26.021 1.00 97.12 88 ILE A O 1
ATOM 764 N N . GLU A 1 89 ? 7.203 2.045 -24.255 1.00 96.00 89 GLU A N 1
ATOM 765 C CA . GLU A 1 89 ? 7.585 0.631 -24.112 1.00 96.00 89 GLU A CA 1
ATOM 766 C C . GLU A 1 89 ? 6.791 -0.103 -23.019 1.00 96.00 89 GLU A C 1
ATOM 768 O O . GLU A 1 89 ? 6.813 -1.334 -22.927 1.00 96.00 89 GLU A O 1
ATOM 773 N N . GLY A 1 90 ? 6.108 0.636 -22.143 1.00 91.56 90 GLY A N 1
ATOM 774 C CA . GLY A 1 90 ? 5.374 0.078 -21.016 1.00 91.56 90 GLY A CA 1
ATOM 775 C C . GLY A 1 90 ? 4.145 -0.721 -21.440 1.00 91.56 90 GLY A C 1
ATOM 776 O O . GLY A 1 90 ? 3.498 -0.461 -22.453 1.00 91.56 90 GLY A O 1
ATOM 777 N N . LYS A 1 91 ? 3.779 -1.703 -20.611 1.00 93.50 91 LYS A N 1
ATOM 778 C CA . LYS A 1 91 ? 2.590 -2.534 -20.813 1.00 93.50 91 LYS A CA 1
ATOM 779 C C . LYS A 1 91 ? 1.619 -2.381 -19.651 1.00 93.50 91 LYS A C 1
ATOM 781 O O . LYS A 1 91 ? 1.983 -2.593 -18.496 1.00 93.50 91 LYS A O 1
ATOM 786 N N . ILE A 1 92 ? 0.360 -2.082 -19.965 1.00 90.25 92 ILE A N 1
ATOM 787 C CA . ILE A 1 92 ? -0.718 -2.057 -18.973 1.00 90.25 92 ILE A CA 1
ATOM 788 C C . ILE A 1 92 ? -1.061 -3.500 -18.597 1.00 90.25 92 ILE A C 1
ATOM 790 O O . ILE A 1 92 ? -1.504 -4.287 -19.432 1.00 90.25 92 ILE A O 1
ATOM 794 N N . ILE A 1 93 ? -0.849 -3.839 -17.328 1.00 85.56 93 ILE A N 1
ATOM 795 C CA . ILE A 1 93 ? -1.159 -5.163 -16.770 1.00 85.56 93 ILE A CA 1
ATOM 796 C C . ILE A 1 93 ? -2.508 -5.202 -16.041 1.00 85.56 93 ILE A C 1
ATOM 798 O O . ILE A 1 93 ? -3.030 -6.281 -15.776 1.00 85.56 93 ILE A O 1
ATOM 802 N N . TYR A 1 94 ? -3.077 -4.039 -15.715 1.00 86.00 94 TYR A N 1
ATOM 803 C CA . TYR A 1 94 ? -4.356 -3.906 -15.024 1.00 86.00 94 TYR A CA 1
ATOM 804 C C . TYR A 1 94 ? -5.003 -2.552 -15.343 1.00 86.00 94 TYR A C 1
ATOM 806 O O . TYR A 1 94 ? -4.335 -1.521 -15.298 1.00 86.00 94 TYR A O 1
ATOM 814 N N . THR A 1 95 ? -6.307 -2.561 -15.618 1.00 87.56 95 THR A N 1
ATOM 815 C CA . THR A 1 95 ? -7.168 -1.373 -15.676 1.00 87.56 95 THR A CA 1
ATOM 816 C C . THR A 1 95 ? -8.443 -1.682 -14.898 1.00 87.56 95 THR A C 1
ATOM 818 O O . THR A 1 95 ? -8.897 -2.827 -14.909 1.00 87.56 95 THR A O 1
ATOM 821 N N . LYS A 1 96 ? -8.976 -0.694 -14.180 1.00 71.69 96 LYS A N 1
ATOM 822 C CA . LYS A 1 96 ? -10.189 -0.841 -13.366 1.00 71.69 96 LYS A CA 1
ATOM 823 C C . LYS A 1 96 ? -11.432 -0.474 -14.166 1.00 71.69 96 LYS A C 1
ATOM 825 O O . LYS A 1 96 ? -11.312 0.442 -15.008 1.00 71.69 96 LYS A O 1
#

Organism: Clostridium butyricum (NCBI:txid1492)

InterPro domains:
  IPR010235 Probable ribonuclease HepT [PF08780] (11-61)

Radius of gyration: 17.82 Å; chains: 1; bounding box: 34×46×42 Å

Secondary structure (DSSP, 8-state):
-------HHHHHHHHHHHHHHHHHHHTTSPP-SHHHHHHHHHHHHHHHHHHHHHHHHHHHHH---SSPPPP--GGG---HHHHHHHHHH-------